Protein AF-A0A942EVS9-F1 (afdb_monomer_lite)

Secondary structure (DSSP, 8-state):
-HHHHHHHHHHTTSPEEEEEESSHHHHHHHHHHHHTTHHHHTS--EE-SSHHHHHHHHTSSS--EEEEEGGGGSPBTTB-SS--S-S-S-EEE---TT--SSSSSTTSS----

pLDDT: mean 72.16, std 18.14, range [33.5, 92.06]

Radius of gyration: 17.47 Å; chains: 1; bounding box: 32×47×54 Å

Sequence (113 aa):
MVFYTGKLVLALDNPTIVLLTDRNDLDDQLFETFSRCNEILRQKPGQAETRSEVRNLLKVASGGIVFTTIQKFLPDEKYDPYPLLSERRNIVKRPSRLAGAHQKQAKKKGHWG

Structure (mmCIF, N/CA/C/O backbone):
data_AF-A0A942EVS9-F1
#
_entry.id   AF-A0A942EVS9-F1
#
loop_
_atom_site.group_PDB
_atom_site.id
_atom_site.type_symbol
_atom_site.label_atom_id
_atom_site.label_alt_id
_atom_site.label_comp_id
_atom_site.label_asym_id
_atom_site.label_entity_id
_atom_site.label_seq_id
_atom_site.pdbx_PDB_ins_code
_atom_site.Cartn_x
_atom_site.Cartn_y
_atom_site.Cartn_z
_atom_site.occupancy
_atom_site.B_iso_or_equiv
_atom_site.auth_seq_id
_atom_site.auth_comp_id
_atom_site.auth_asym_id
_atom_site.auth_atom_id
_atom_site.pdbx_PDB_model_num
ATOM 1 N N . MET A 1 1 ? -8.899 8.553 -4.518 1.00 74.94 1 MET A N 1
ATOM 2 C CA . MET A 1 1 ? -8.600 7.154 -4.116 1.00 74.94 1 MET A CA 1
ATOM 3 C C . MET A 1 1 ? -8.451 6.993 -2.604 1.00 74.94 1 MET A C 1
ATOM 5 O O . MET A 1 1 ? -8.942 6.003 -2.085 1.00 74.94 1 MET A O 1
ATOM 9 N N . VAL A 1 2 ? -7.879 7.972 -1.893 1.00 81.31 2 VAL A N 1
ATOM 10 C CA . VAL A 1 2 ? -7.711 7.977 -0.423 1.00 81.31 2 VAL A CA 1
ATOM 11 C C . VAL A 1 2 ? -8.993 7.640 0.360 1.00 81.31 2 VAL A C 1
ATOM 13 O O . VAL A 1 2 ? -8.982 6.732 1.182 1.00 81.31 2 VAL A O 1
ATOM 16 N N . PHE A 1 3 ? -10.121 8.297 0.066 1.00 83.75 3 PHE A N 1
ATOM 17 C CA . PHE A 1 3 ? -11.393 8.049 0.769 1.00 83.75 3 PHE A CA 1
ATOM 18 C C . PHE A 1 3 ? -11.900 6.608 0.646 1.00 83.75 3 PHE A C 1
ATOM 20 O O . PHE A 1 3 ? -12.466 6.060 1.589 1.00 83.75 3 PHE A O 1
ATOM 27 N N . TYR A 1 4 ? -11.695 5.989 -0.517 1.00 85.38 4 TYR A N 1
ATOM 28 C CA . TYR A 1 4 ? -12.089 4.602 -0.738 1.00 85.38 4 TYR A CA 1
ATOM 29 C C . TYR A 1 4 ? -11.219 3.654 0.090 1.00 85.38 4 TYR A C 1
ATOM 31 O O . TYR A 1 4 ? -11.745 2.774 0.764 1.00 85.38 4 TYR A O 1
ATOM 39 N N . THR A 1 5 ? -9.906 3.896 0.114 1.00 84.75 5 THR A N 1
ATOM 40 C CA . THR A 1 5 ? -8.973 3.163 0.975 1.00 84.75 5 THR A CA 1
ATOM 41 C C . THR A 1 5 ? -9.355 3.295 2.450 1.00 84.75 5 THR A C 1
ATOM 43 O O . THR A 1 5 ? -9.432 2.284 3.136 1.00 84.75 5 THR A O 1
ATOM 46 N N . GLY A 1 6 ? -9.696 4.498 2.925 1.00 84.12 6 GLY A N 1
ATOM 47 C CA . GLY A 1 6 ? -10.157 4.705 4.304 1.00 84.12 6 GLY A CA 1
ATOM 48 C C . GLY A 1 6 ? -11.418 3.900 4.647 1.00 84.12 6 GLY A C 1
ATOM 49 O O . GLY A 1 6 ? -11.487 3.278 5.703 1.00 84.12 6 GLY A O 1
ATOM 50 N N . LYS A 1 7 ? -12.392 3.822 3.728 1.00 84.69 7 LYS A N 1
ATOM 51 C CA . LYS A 1 7 ? -13.572 2.962 3.916 1.00 84.69 7 LYS A CA 1
ATOM 52 C C . LYS A 1 7 ? -13.220 1.474 3.952 1.00 84.69 7 LYS A C 1
ATOM 54 O O . LYS A 1 7 ? -13.799 0.753 4.755 1.00 84.69 7 LYS A O 1
ATOM 59 N N . LEU A 1 8 ? -12.281 1.015 3.121 1.00 83.25 8 LEU A N 1
ATOM 60 C CA . LEU A 1 8 ? -11.816 -0.377 3.139 1.00 83.25 8 LEU A CA 1
ATOM 61 C C . LEU A 1 8 ? -11.115 -0.736 4.449 1.00 83.25 8 LEU A C 1
ATOM 63 O O . LEU A 1 8 ? -11.326 -1.836 4.950 1.00 83.25 8 LEU A O 1
ATOM 67 N N . VAL A 1 9 ? -10.325 0.187 5.010 1.00 82.50 9 VAL A N 1
ATOM 68 C CA . VAL A 1 9 ? -9.651 -0.028 6.298 1.00 82.50 9 VAL A CA 1
ATOM 69 C C . VAL A 1 9 ? -10.664 -0.335 7.403 1.00 82.50 9 VAL A C 1
ATOM 71 O O . VAL A 1 9 ? -10.451 -1.248 8.195 1.00 82.50 9 VAL A O 1
ATOM 74 N N . LEU A 1 10 ? -11.789 0.384 7.414 1.00 81.19 10 LEU A N 1
ATOM 75 C CA . LEU A 1 10 ? -12.871 0.185 8.380 1.00 81.19 10 LEU A CA 1
ATOM 76 C C . LEU A 1 10 ? -13.727 -1.052 8.071 1.00 81.19 10 LEU A C 1
ATOM 78 O O . LEU A 1 10 ? -14.101 -1.782 8.980 1.00 81.19 10 LEU A O 1
ATOM 82 N N . ALA A 1 11 ? -14.050 -1.292 6.798 1.00 84.56 11 ALA A N 1
ATOM 83 C CA . ALA A 1 11 ? -14.969 -2.358 6.396 1.00 84.56 11 ALA A CA 1
ATOM 84 C C . ALA A 1 11 ? -14.366 -3.769 6.486 1.00 84.56 11 ALA A C 1
ATOM 86 O O . ALA A 1 11 ? -15.109 -4.739 6.601 1.00 84.56 11 ALA A O 1
ATOM 87 N N . LEU A 1 12 ? -13.039 -3.890 6.394 1.00 81.88 12 LEU A N 1
ATOM 88 C CA . LEU A 1 12 ? -12.325 -5.171 6.361 1.00 81.88 12 LEU A CA 1
ATOM 89 C C . LEU A 1 12 ? -11.482 -5.421 7.620 1.00 81.88 12 LEU A C 1
ATOM 91 O O . LEU A 1 12 ? -10.543 -6.211 7.563 1.00 81.88 12 LEU A O 1
ATOM 95 N N . ASP A 1 13 ? -11.802 -4.736 8.721 1.00 82.06 13 ASP A N 1
ATOM 96 C CA . ASP A 1 13 ? -11.136 -4.879 10.021 1.00 82.06 13 ASP A CA 1
ATOM 97 C C . ASP A 1 13 ? -9.603 -4.749 9.936 1.00 82.06 13 ASP A C 1
ATOM 99 O O . ASP A 1 13 ? -8.838 -5.674 10.207 1.00 82.06 13 ASP A O 1
ATOM 103 N N . ASN A 1 14 ? -9.144 -3.573 9.495 1.00 80.06 14 ASN A N 1
ATOM 104 C CA . ASN A 1 14 ? -7.726 -3.228 9.383 1.00 80.06 14 ASN A CA 1
ATOM 105 C C . ASN A 1 14 ? -6.894 -4.167 8.463 1.00 80.06 14 ASN A C 1
ATOM 107 O O . ASN A 1 14 ? -5.887 -4.751 8.888 1.00 80.06 14 ASN A O 1
ATOM 111 N N . PRO A 1 15 ? -7.271 -4.310 7.176 1.00 84.94 15 PRO A N 1
ATOM 112 C CA . PRO A 1 15 ? -6.501 -5.067 6.196 1.00 84.94 15 PRO A CA 1
ATOM 113 C C . PRO A 1 15 ? -5.164 -4.383 5.878 1.00 84.94 15 PRO A C 1
ATOM 115 O O . PRO A 1 15 ? -5.016 -3.168 6.008 1.00 84.94 15 PRO A O 1
ATOM 118 N N . THR A 1 16 ? -4.216 -5.151 5.344 1.00 85.38 16 THR A N 1
ATOM 119 C CA . THR A 1 16 ? -3.035 -4.589 4.677 1.00 85.38 16 THR A CA 1
ATOM 120 C C . THR A 1 16 ? -3.385 -4.299 3.219 1.00 85.38 16 THR A C 1
ATOM 122 O O . THR A 1 16 ? -3.743 -5.199 2.456 1.00 85.38 16 THR A O 1
ATOM 125 N N . ILE A 1 17 ? -3.302 -3.034 2.816 1.00 86.75 17 ILE A N 1
ATOM 126 C CA . ILE A 1 17 ? -3.671 -2.585 1.471 1.00 86.75 17 ILE A CA 1
ATOM 127 C C . ILE A 1 17 ? -2.402 -2.339 0.667 1.00 86.75 17 ILE A C 1
ATOM 129 O O . ILE A 1 17 ? -1.570 -1.528 1.055 1.00 86.75 17 ILE A O 1
ATOM 133 N N . VAL A 1 18 ? -2.273 -3.000 -0.483 1.00 88.44 18 VAL A N 1
ATOM 134 C CA . VAL A 1 18 ? -1.121 -2.831 -1.376 1.00 88.44 18 VAL A CA 1
ATOM 135 C C . VAL A 1 18 ? -1.567 -2.113 -2.643 1.00 88.44 18 VAL A C 1
ATOM 137 O O . VAL A 1 18 ? -2.375 -2.632 -3.418 1.00 88.44 18 VAL A O 1
ATOM 140 N N . LEU A 1 19 ? -1.046 -0.909 -2.863 1.00 88.50 19 LEU A N 1
ATOM 141 C CA . LEU A 1 19 ? -1.239 -0.161 -4.096 1.00 88.50 19 LEU A CA 1
ATOM 142 C C . LEU A 1 19 ? -0.105 -0.507 -5.056 1.00 88.50 19 LEU A C 1
ATOM 144 O O . LEU A 1 19 ? 1.024 -0.072 -4.874 1.00 88.50 19 LEU A O 1
ATOM 148 N N . LEU A 1 20 ? -0.437 -1.312 -6.069 1.00 89.12 20 LEU A N 1
ATOM 149 C CA . LEU A 1 20 ? 0.486 -1.712 -7.124 1.00 89.12 20 LEU A CA 1
ATOM 150 C C . LEU A 1 20 ? 0.382 -0.773 -8.322 1.00 89.12 20 LEU A C 1
ATOM 152 O O . LEU A 1 20 ? -0.686 -0.644 -8.929 1.00 89.12 20 LEU A O 1
ATOM 156 N N . THR A 1 21 ? 1.509 -0.177 -8.680 1.00 88.50 21 THR A N 1
ATOM 157 C CA . THR A 1 21 ? 1.682 0.682 -9.856 1.00 88.50 21 THR A CA 1
ATOM 158 C C . THR A 1 21 ? 2.615 0.015 -10.871 1.00 88.50 21 THR A C 1
ATOM 160 O O . THR A 1 21 ? 3.316 -0.948 -10.562 1.00 88.50 21 THR A O 1
ATOM 163 N N . ASP A 1 22 ? 2.602 0.466 -12.121 1.00 85.06 22 ASP A N 1
ATOM 164 C CA . ASP A 1 22 ? 3.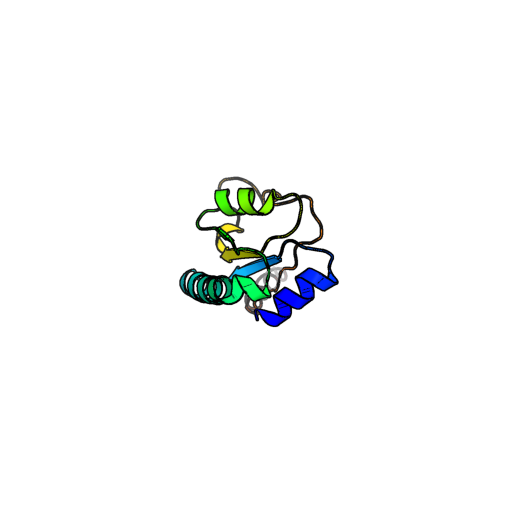530 0.001 -13.161 1.00 85.06 22 ASP A CA 1
ATOM 165 C C . ASP A 1 22 ? 4.765 0.903 -13.304 1.00 85.06 22 ASP A C 1
ATO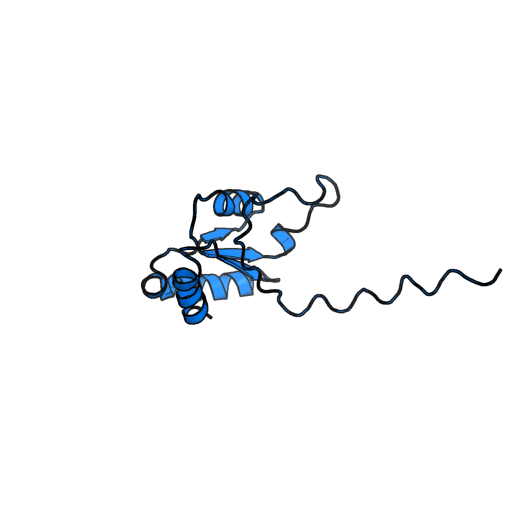M 167 O O . ASP A 1 22 ? 5.765 0.474 -13.875 1.00 85.06 22 ASP A O 1
ATOM 171 N N . ARG A 1 23 ? 4.724 2.121 -12.748 1.00 86.94 23 ARG A N 1
ATOM 172 C CA . ARG A 1 23 ? 5.784 3.127 -12.847 1.00 86.94 23 ARG A CA 1
ATOM 173 C C . ARG A 1 23 ? 6.124 3.748 -11.496 1.00 86.94 23 ARG A C 1
ATOM 175 O O . ARG A 1 23 ? 5.225 4.017 -10.704 1.00 86.94 23 ARG A O 1
ATOM 182 N N . ASN A 1 24 ? 7.410 4.036 -11.287 1.00 87.69 24 ASN A N 1
ATOM 183 C CA . ASN A 1 24 ? 7.904 4.647 -10.048 1.00 87.69 24 ASN A CA 1
ATOM 184 C C . ASN A 1 24 ? 7.374 6.077 -9.858 1.00 87.69 24 ASN A C 1
ATOM 186 O O . ASN A 1 24 ? 6.907 6.404 -8.783 1.00 87.69 24 ASN A O 1
ATOM 190 N N . ASP A 1 25 ? 7.332 6.900 -10.905 1.00 90.31 25 ASP A N 1
ATOM 191 C CA . ASP A 1 25 ? 6.853 8.285 -10.787 1.00 90.31 25 ASP A CA 1
ATOM 192 C C . ASP A 1 25 ? 5.359 8.376 -10.434 1.00 90.31 25 ASP A C 1
ATOM 194 O O . ASP A 1 25 ? 4.934 9.278 -9.713 1.00 90.31 25 ASP A O 1
ATOM 198 N N . LEU A 1 26 ? 4.550 7.425 -10.915 1.00 88.50 26 LEU A N 1
ATOM 199 C CA . LEU A 1 26 ? 3.151 7.302 -10.508 1.00 88.50 26 LEU A CA 1
ATOM 200 C C . LEU A 1 26 ? 3.028 6.803 -9.061 1.00 88.50 26 LEU A C 1
ATOM 202 O O . LEU A 1 26 ? 2.143 7.257 -8.336 1.00 88.50 26 LEU A O 1
ATOM 206 N N . ASP A 1 27 ? 3.891 5.872 -8.653 1.00 90.44 27 ASP A N 1
ATOM 207 C CA . ASP A 1 27 ? 3.988 5.405 -7.268 1.00 90.44 27 ASP A CA 1
ATOM 208 C C . ASP A 1 27 ? 4.281 6.569 -6.315 1.00 90.44 27 ASP A C 1
ATOM 210 O O . ASP A 1 27 ? 3.525 6.778 -5.368 1.00 90.44 27 ASP A O 1
ATOM 214 N N . ASP A 1 28 ? 5.284 7.385 -6.645 1.00 92.00 28 ASP A N 1
ATOM 215 C CA . ASP A 1 28 ? 5.717 8.550 -5.870 1.00 92.00 28 ASP A CA 1
ATOM 216 C C . ASP A 1 28 ? 4.594 9.586 -5.723 1.00 92.00 28 ASP A C 1
ATOM 218 O O . ASP A 1 28 ? 4.285 10.033 -4.616 1.00 92.00 28 ASP A O 1
ATOM 222 N N . GLN A 1 29 ? 3.909 9.926 -6.822 1.00 91.38 29 GLN A N 1
ATOM 223 C CA . GLN A 1 29 ? 2.778 10.866 -6.802 1.00 91.38 29 GLN A CA 1
ATOM 224 C C . GLN A 1 29 ? 1.627 10.376 -5.916 1.00 91.38 29 GLN A C 1
ATOM 226 O O . GLN A 1 29 ? 0.990 11.152 -5.187 1.00 91.38 29 GLN A O 1
ATOM 231 N N . LEU A 1 30 ? 1.320 9.078 -5.985 1.00 89.94 30 LEU A N 1
ATOM 232 C CA . LEU A 1 30 ? 0.273 8.487 -5.162 1.00 89.94 30 LEU A CA 1
ATOM 233 C C . LEU A 1 30 ? 0.700 8.419 -3.695 1.00 89.94 30 LEU A C 1
ATOM 235 O O . LEU A 1 30 ? -0.105 8.760 -2.825 1.00 89.94 30 LEU A O 1
ATOM 239 N N . PHE A 1 31 ? 1.942 8.030 -3.417 1.00 90.69 31 PHE A N 1
ATOM 240 C CA . PHE A 1 31 ? 2.492 7.989 -2.070 1.00 90.69 31 PHE A CA 1
ATOM 241 C C . PHE A 1 31 ? 2.469 9.371 -1.413 1.00 90.69 31 PHE A C 1
ATOM 243 O O . PHE A 1 31 ? 2.018 9.501 -0.272 1.00 90.69 31 PHE A O 1
ATOM 250 N N . GLU A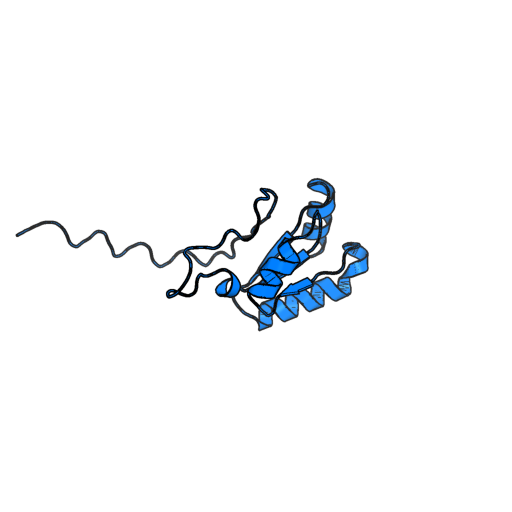 1 32 ? 2.864 10.419 -2.137 1.00 91.56 32 GLU A N 1
ATOM 251 C CA . GLU A 1 32 ? 2.825 11.792 -1.641 1.00 91.56 32 GLU A CA 1
ATOM 252 C C . GLU A 1 32 ? 1.388 12.231 -1.320 1.00 91.56 32 GLU A C 1
ATOM 254 O O . GLU A 1 32 ? 1.112 12.765 -0.242 1.00 91.56 32 GLU A O 1
ATOM 259 N N . THR A 1 33 ? 0.442 11.931 -2.215 1.00 90.06 33 THR A N 1
ATOM 260 C CA . THR A 1 33 ? -0.983 12.227 -2.005 1.00 90.06 33 THR A CA 1
ATOM 261 C C . THR A 1 33 ? -1.520 11.541 -0.748 1.00 90.06 33 THR A C 1
ATOM 263 O O . THR A 1 33 ? -2.232 12.158 0.042 1.00 90.06 33 THR A O 1
ATOM 266 N N . PHE A 1 34 ? -1.186 10.267 -0.540 1.00 90.19 34 PHE A N 1
ATOM 267 C CA . PHE A 1 34 ? -1.634 9.518 0.634 1.00 90.19 34 PHE A CA 1
ATOM 268 C C . PHE A 1 34 ? -0.952 9.993 1.915 1.00 90.19 34 PHE A C 1
ATOM 270 O O . PHE A 1 34 ? -1.627 10.129 2.933 1.00 90.19 34 PHE A O 1
ATOM 277 N N . SER A 1 35 ? 0.338 10.322 1.849 1.00 89.12 35 SER A N 1
ATOM 278 C CA . SER A 1 35 ? 1.108 10.860 2.974 1.00 89.12 35 SER A CA 1
ATOM 279 C C . SER A 1 35 ? 0.556 12.199 3.469 1.00 89.12 35 SER A C 1
ATOM 281 O O . SER A 1 35 ? 0.516 12.447 4.673 1.00 89.12 35 SER A O 1
ATOM 283 N N . ARG A 1 36 ? 0.057 13.046 2.560 1.00 88.38 36 ARG A N 1
ATOM 284 C CA . ARG A 1 36 ? -0.643 14.297 2.904 1.00 88.38 36 ARG A CA 1
ATOM 285 C C . ARG A 1 36 ? -2.010 14.065 3.556 1.00 88.38 36 ARG A C 1
ATOM 287 O O . ARG A 1 36 ? -2.545 14.967 4.187 1.00 88.38 36 ARG A O 1
ATOM 294 N N . CYS A 1 37 ? -2.577 12.867 3.430 1.00 85.25 37 CYS A N 1
ATOM 295 C CA . CYS A 1 37 ? -3.886 12.504 3.972 1.00 85.25 37 CYS A CA 1
ATOM 296 C C . CYS A 1 37 ? -3.809 11.497 5.134 1.00 85.25 37 CYS A C 1
ATOM 298 O O . CYS A 1 37 ? -4.788 10.796 5.406 1.00 85.25 37 CYS A O 1
ATOM 300 N N . ASN A 1 38 ? -2.677 11.428 5.842 1.00 79.19 38 ASN A N 1
ATOM 301 C CA . ASN A 1 38 ? -2.478 10.507 6.968 1.00 79.19 38 ASN A CA 1
ATOM 302 C C . ASN A 1 38 ? -3.537 10.650 8.070 1.00 79.19 38 ASN A C 1
ATOM 304 O O . ASN A 1 38 ? -3.912 9.653 8.682 1.00 79.19 38 ASN A O 1
ATOM 308 N N . GLU A 1 39 ? -4.069 11.854 8.292 1.00 77.94 39 GLU A N 1
ATOM 309 C CA . GLU A 1 39 ? -5.137 12.097 9.272 1.00 77.94 39 GLU A CA 1
ATOM 310 C C . GLU A 1 39 ? -6.434 11.349 8.931 1.00 77.94 39 GLU A C 1
ATOM 312 O O . GLU A 1 39 ? -7.109 10.825 9.817 1.00 77.94 39 GLU A O 1
ATOM 317 N N . ILE A 1 40 ? -6.755 11.233 7.637 1.00 77.62 40 ILE A N 1
ATOM 318 C CA . ILE A 1 40 ? -7.947 10.523 7.150 1.00 77.62 40 ILE A CA 1
ATOM 319 C C . ILE A 1 40 ? -7.764 9.010 7.297 1.00 77.62 40 ILE A C 1
ATOM 321 O O . ILE A 1 40 ? -8.712 8.289 7.602 1.00 77.62 40 ILE A O 1
ATOM 325 N N . LEU A 1 41 ? -6.544 8.524 7.068 1.00 76.44 41 LEU A N 1
ATOM 326 C CA . LEU A 1 41 ? -6.233 7.096 7.065 1.00 76.44 41 LEU A CA 1
ATOM 327 C C . LEU A 1 41 ? -5.867 6.567 8.457 1.00 76.44 41 LEU A C 1
ATOM 329 O O . LEU A 1 41 ? -5.911 5.358 8.663 1.00 76.44 41 LEU A O 1
ATOM 333 N N . ARG A 1 42 ? -5.511 7.451 9.404 1.00 80.31 42 ARG A N 1
ATOM 334 C CA . ARG A 1 42 ? -4.994 7.139 10.755 1.00 80.31 42 ARG A CA 1
ATOM 335 C C . ARG A 1 42 ? -3.809 6.167 10.762 1.00 80.31 42 ARG A C 1
ATOM 337 O O . ARG A 1 42 ? -3.508 5.540 11.773 1.00 80.31 42 ARG A O 1
ATOM 344 N N . GLN A 1 43 ? -3.147 6.029 9.621 1.00 79.25 43 GLN A N 1
ATOM 345 C CA . GLN A 1 43 ? -2.047 5.111 9.370 1.00 79.25 43 GLN A CA 1
ATOM 346 C C . GLN A 1 43 ? -1.057 5.815 8.458 1.00 79.25 43 GLN A C 1
ATOM 348 O O . GLN A 1 43 ? -1.458 6.540 7.546 1.00 79.25 43 GLN A O 1
ATOM 353 N N . LYS A 1 44 ? 0.234 5.592 8.696 1.00 85.19 44 LYS A N 1
ATOM 354 C CA . LYS A 1 44 ? 1.283 6.109 7.825 1.00 85.19 44 LYS A CA 1
ATOM 355 C C . LYS A 1 44 ? 1.483 5.124 6.665 1.00 85.19 44 LYS A C 1
ATOM 357 O O . LYS A 1 44 ? 1.770 3.956 6.939 1.00 85.19 44 LYS A O 1
ATOM 362 N N . PRO A 1 45 ? 1.320 5.542 5.401 1.00 89.62 45 PRO A N 1
ATOM 363 C CA . PRO A 1 45 ? 1.654 4.700 4.269 1.00 89.62 45 PRO A CA 1
ATOM 364 C C . PRO A 1 45 ? 3.163 4.430 4.256 1.00 89.62 45 PRO A C 1
ATOM 366 O O . PRO A 1 45 ? 3.963 5.286 4.637 1.00 89.62 45 PRO A O 1
ATOM 369 N N . GLY A 1 46 ? 3.544 3.231 3.829 1.00 90.12 46 GLY A N 1
ATOM 370 C CA . GLY A 1 46 ? 4.924 2.857 3.536 1.00 90.12 46 GLY A CA 1
ATOM 371 C C . GLY A 1 46 ? 5.124 2.729 2.031 1.00 90.12 46 GLY A C 1
ATOM 372 O O . GLY A 1 46 ? 4.224 2.271 1.332 1.00 90.12 46 GLY A O 1
ATOM 373 N N . GLN A 1 47 ? 6.295 3.111 1.540 1.00 92.06 47 GLN A N 1
ATOM 374 C CA . GLN A 1 47 ? 6.714 2.895 0.159 1.00 92.06 47 GLN A CA 1
ATOM 375 C C . GLN A 1 47 ? 7.870 1.896 0.158 1.00 92.06 47 GLN A C 1
ATOM 377 O O . GLN A 1 47 ? 8.758 1.992 1.004 1.00 92.06 47 GLN A O 1
ATOM 382 N N . ALA A 1 48 ? 7.821 0.905 -0.729 1.00 90.62 48 ALA A N 1
ATOM 383 C CA . ALA A 1 48 ? 8.904 -0.055 -0.903 1.00 90.62 48 ALA A CA 1
ATOM 384 C C . ALA A 1 48 ? 9.691 0.273 -2.165 1.00 90.62 48 ALA A C 1
ATOM 386 O O . ALA A 1 48 ? 9.191 0.046 -3.270 1.00 90.62 48 ALA A O 1
ATOM 387 N N . GLU A 1 49 ? 10.944 0.682 -2.005 1.00 87.62 49 GLU A N 1
ATOM 388 C CA . GLU A 1 49 ? 11.912 0.908 -3.076 1.00 87.62 49 GLU A CA 1
ATOM 389 C C . GLU A 1 49 ? 12.556 -0.390 -3.557 1.00 87.62 49 GLU A C 1
ATOM 391 O O . GLU A 1 49 ? 12.875 -0.539 -4.737 1.00 87.62 49 GLU A O 1
ATOM 396 N N . THR A 1 50 ? 12.662 -1.383 -2.675 1.00 86.69 50 THR A N 1
ATOM 397 C CA . THR A 1 50 ? 13.301 -2.665 -2.986 1.00 86.69 50 THR A CA 1
ATOM 398 C C . THR A 1 50 ? 12.369 -3.861 -2.797 1.00 86.69 50 THR A C 1
ATOM 400 O O . THR A 1 50 ? 11.401 -3.836 -2.036 1.00 86.69 50 THR A O 1
ATOM 403 N N . ARG A 1 51 ? 12.687 -4.982 -3.462 1.00 83.69 51 ARG A N 1
ATOM 404 C CA . ARG A 1 51 ? 11.976 -6.262 -3.264 1.00 83.69 51 ARG A CA 1
ATOM 405 C C . ARG A 1 51 ? 12.055 -6.758 -1.814 1.00 83.69 51 ARG A C 1
ATOM 407 O O . ARG A 1 51 ? 11.144 -7.422 -1.321 1.00 83.69 51 ARG A O 1
ATOM 414 N N . SER A 1 52 ? 13.159 -6.465 -1.132 1.00 83.31 52 SER A N 1
ATOM 415 C CA . SER A 1 52 ? 13.355 -6.804 0.281 1.00 83.31 52 SER A CA 1
ATOM 416 C C . SER A 1 52 ? 12.450 -5.967 1.184 1.00 83.31 52 SER A C 1
ATOM 418 O O . SER A 1 52 ? 11.854 -6.505 2.116 1.00 83.31 52 SER A O 1
ATOM 420 N N . GLU A 1 53 ? 12.267 -4.683 0.870 1.00 86.75 53 GLU A N 1
ATOM 421 C CA . GLU A 1 53 ? 11.320 -3.817 1.578 1.00 86.75 53 GLU A CA 1
ATOM 422 C C . GLU A 1 53 ? 9.874 -4.256 1.395 1.00 86.75 53 GLU A C 1
ATOM 424 O O . GLU A 1 53 ? 9.144 -4.275 2.379 1.00 86.75 53 GLU A O 1
ATOM 429 N N . VAL A 1 54 ? 9.471 -4.700 0.197 1.00 85.31 54 VAL A N 1
ATOM 430 C CA . VAL A 1 54 ? 8.131 -5.282 -0.013 1.00 85.31 54 VAL A CA 1
ATOM 431 C C . VAL A 1 54 ? 7.885 -6.415 0.983 1.00 85.31 54 VAL A C 1
ATOM 433 O O . VAL A 1 54 ? 6.868 -6.432 1.672 1.00 85.31 54 VAL A O 1
ATOM 436 N N . ARG A 1 55 ? 8.840 -7.341 1.121 1.00 82.56 55 ARG A N 1
ATOM 437 C CA . ARG A 1 55 ? 8.730 -8.446 2.084 1.00 82.56 55 ARG A CA 1
ATOM 438 C C . ARG A 1 55 ? 8.673 -7.955 3.525 1.00 82.56 55 ARG A C 1
ATOM 440 O O . ARG A 1 55 ? 7.907 -8.494 4.312 1.00 82.56 55 ARG A O 1
ATOM 447 N N . ASN A 1 56 ? 9.461 -6.949 3.884 1.00 84.94 56 ASN A N 1
ATOM 448 C CA . ASN A 1 56 ? 9.468 -6.418 5.245 1.00 84.94 56 ASN A CA 1
ATOM 449 C C . ASN A 1 56 ? 8.170 -5.675 5.587 1.00 84.94 56 ASN A C 1
ATOM 451 O O . ASN A 1 56 ? 7.620 -5.890 6.664 1.00 84.94 56 ASN A O 1
ATOM 455 N N . LEU A 1 57 ? 7.638 -4.872 4.664 1.00 85.56 57 LEU A N 1
ATOM 456 C CA . LEU A 1 57 ? 6.381 -4.145 4.850 1.00 85.56 57 LEU A CA 1
ATOM 457 C C . LEU A 1 57 ? 5.161 -5.077 4.877 1.00 85.56 57 LEU A C 1
ATOM 459 O O . LEU A 1 57 ? 4.183 -4.770 5.548 1.00 85.56 57 LEU A O 1
ATOM 463 N N . LEU A 1 58 ? 5.218 -6.232 4.204 1.00 83.06 58 LEU A N 1
ATOM 464 C CA . LEU A 1 58 ? 4.140 -7.232 4.206 1.00 83.06 58 LEU A CA 1
ATOM 465 C C . LEU A 1 58 ? 4.222 -8.256 5.353 1.00 83.06 58 LEU A C 1
ATOM 467 O O . LEU A 1 58 ? 3.294 -9.047 5.528 1.00 83.06 58 LEU A O 1
ATOM 471 N N . LYS A 1 59 ? 5.292 -8.236 6.161 1.00 81.94 59 LYS A N 1
ATOM 472 C CA . LYS A 1 59 ? 5.446 -9.086 7.360 1.00 81.94 59 LYS A CA 1
ATOM 473 C C . LYS A 1 59 ? 4.640 -8.602 8.573 1.00 81.94 59 LYS A C 1
ATOM 475 O O . LYS A 1 59 ? 4.651 -9.266 9.607 1.00 81.94 59 LYS A O 1
ATOM 480 N N . VAL A 1 60 ? 3.966 -7.456 8.483 1.00 74.00 60 VAL A N 1
ATOM 481 C CA . VAL A 1 60 ? 3.204 -6.885 9.602 1.00 74.00 60 VAL A CA 1
ATOM 482 C C . VAL A 1 60 ? 2.013 -7.760 10.012 1.00 74.00 60 VAL A C 1
ATOM 484 O O . VAL A 1 60 ? 1.393 -8.453 9.203 1.00 74.00 60 VAL A O 1
ATOM 487 N N . ALA A 1 61 ? 1.682 -7.731 11.306 1.00 63.00 61 ALA A N 1
ATOM 488 C CA . ALA A 1 61 ? 0.644 -8.580 11.889 1.00 63.00 61 ALA A CA 1
ATOM 489 C C . ALA A 1 61 ? -0.794 -8.165 11.515 1.00 63.00 61 ALA A C 1
ATOM 491 O O . ALA A 1 61 ? -1.697 -8.993 11.626 1.00 63.00 61 ALA A O 1
ATOM 492 N N . SER A 1 62 ? -1.024 -6.918 11.097 1.00 68.62 62 SER A N 1
ATOM 493 C CA . SER A 1 62 ? -2.268 -6.408 10.492 1.00 68.62 62 SER A CA 1
ATOM 494 C C . SER A 1 62 ? -2.080 -4.945 10.077 1.00 68.62 62 SER A C 1
ATOM 496 O O . SER A 1 62 ? -1.157 -4.284 10.561 1.00 68.62 62 SER A O 1
ATOM 498 N N . GLY A 1 63 ? -2.971 -4.441 9.222 1.00 76.44 63 GLY A N 1
ATOM 499 C CA . GLY A 1 63 ? -3.009 -3.036 8.827 1.00 76.44 63 GLY A CA 1
ATOM 500 C C . GLY A 1 63 ? -1.864 -2.586 7.929 1.00 76.44 63 GLY A C 1
ATOM 501 O O . GLY A 1 63 ? -0.959 -3.351 7.586 1.00 76.44 63 GLY A O 1
ATOM 502 N N . GLY A 1 64 ? -1.920 -1.316 7.539 1.00 85.12 64 GLY A N 1
ATOM 503 C CA . GLY A 1 64 ? -0.893 -0.665 6.738 1.00 85.12 64 GLY A CA 1
ATOM 504 C C . GLY A 1 64 ? -1.278 -0.510 5.272 1.00 85.12 64 GLY A C 1
ATOM 505 O O . GLY A 1 64 ? -2.008 -1.312 4.687 1.00 85.12 64 GLY A O 1
ATOM 506 N N . ILE A 1 65 ? -0.755 0.555 4.675 1.00 89.12 65 ILE A N 1
ATOM 507 C CA . ILE A 1 65 ? -0.922 0.877 3.261 1.00 89.12 65 ILE A CA 1
ATOM 508 C C . ILE A 1 65 ? 0.472 0.874 2.647 1.00 89.12 65 ILE A C 1
ATOM 510 O O . ILE A 1 65 ? 1.327 1.641 3.083 1.00 89.12 65 ILE A O 1
ATOM 514 N N . VAL A 1 66 ? 0.707 0.006 1.668 1.00 90.38 66 VAL A N 1
ATOM 515 C CA . VAL A 1 66 ? 2.016 -0.190 1.037 1.00 90.38 66 VAL A CA 1
ATOM 516 C C . VAL A 1 66 ? 1.952 0.228 -0.427 1.00 90.38 66 VAL A C 1
ATOM 518 O O . VAL A 1 66 ? 1.122 -0.280 -1.180 1.00 90.38 66 VAL A O 1
ATOM 521 N N . PHE A 1 67 ? 2.843 1.132 -0.819 1.00 91.75 67 PHE A N 1
ATOM 522 C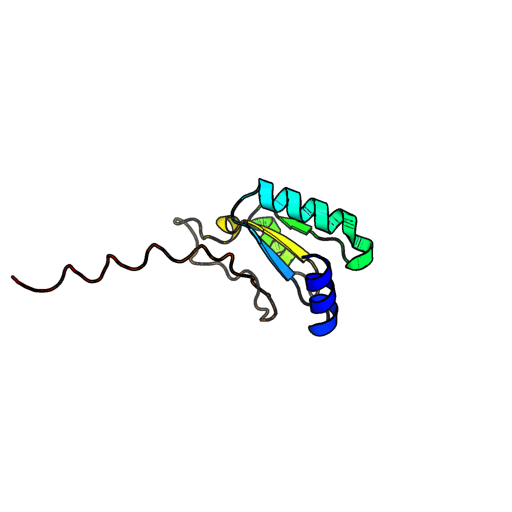 CA . PHE A 1 67 ? 3.073 1.581 -2.189 1.00 91.75 67 PHE A CA 1
ATOM 523 C C . PHE A 1 67 ? 4.278 0.865 -2.770 1.00 91.75 67 PHE A C 1
ATOM 525 O O . PHE A 1 67 ? 5.295 0.691 -2.093 1.00 91.75 67 PHE A O 1
ATOM 532 N N . THR A 1 68 ? 4.130 0.357 -3.987 1.00 91.00 68 THR A N 1
ATOM 533 C CA . THR A 1 68 ? 5.177 -0.400 -4.660 1.00 91.00 68 THR A CA 1
ATOM 534 C C . THR A 1 68 ? 4.814 -0.645 -6.124 1.00 91.00 68 THR A C 1
ATOM 536 O O . THR A 1 68 ? 3.648 -0.636 -6.524 1.00 91.00 68 THR A O 1
ATOM 539 N N . THR A 1 69 ? 5.822 -0.950 -6.936 1.00 88.69 69 THR A N 1
ATOM 540 C CA . THR A 1 69 ? 5.649 -1.242 -8.358 1.00 88.69 69 THR A CA 1
ATOM 541 C C . THR A 1 69 ? 5.578 -2.741 -8.645 1.00 88.69 69 THR A C 1
ATOM 543 O O . THR A 1 69 ? 6.214 -3.564 -7.985 1.00 88.69 69 THR A O 1
ATOM 546 N N . ILE A 1 70 ? 4.834 -3.123 -9.686 1.00 85.12 70 ILE A N 1
ATOM 547 C CA . ILE A 1 70 ? 4.619 -4.523 -10.083 1.00 85.12 70 ILE A CA 1
ATOM 548 C C . ILE A 1 70 ? 5.923 -5.257 -10.415 1.00 85.12 70 ILE A C 1
ATOM 550 O O . ILE A 1 70 ? 6.053 -6.445 -10.135 1.00 85.12 70 ILE A O 1
ATOM 554 N N . GLN A 1 71 ? 6.919 -4.544 -10.939 1.00 81.12 71 GLN A N 1
ATOM 555 C CA . GLN A 1 71 ? 8.255 -5.073 -11.221 1.00 81.12 71 GLN A CA 1
ATOM 556 C C . GLN A 1 71 ? 8.948 -5.651 -9.978 1.00 81.12 71 GLN A C 1
ATOM 558 O O . GLN A 1 71 ? 9.666 -6.643 -10.076 1.00 81.12 71 GLN A O 1
ATOM 563 N N . LYS A 1 72 ? 8.654 -5.116 -8.785 1.00 81.38 72 LYS A N 1
ATOM 564 C CA . LYS A 1 72 ? 9.193 -5.610 -7.508 1.00 81.38 72 LYS A CA 1
ATOM 565 C C . LYS A 1 72 ? 8.546 -6.947 -7.083 1.00 81.38 72 LYS A C 1
ATOM 567 O O . LYS A 1 72 ? 9.083 -7.635 -6.221 1.00 81.38 72 LYS A O 1
ATOM 572 N N . PHE A 1 73 ? 7.438 -7.348 -7.717 1.00 74.19 73 PHE A N 1
ATOM 573 C CA . PHE A 1 73 ? 6.719 -8.613 -7.490 1.00 74.19 73 PHE A CA 1
ATOM 574 C C . PHE A 1 73 ? 7.009 -9.675 -8.557 1.00 74.19 73 PHE A C 1
ATOM 576 O O . PHE A 1 73 ? 6.629 -10.833 -8.381 1.00 74.19 73 PHE A O 1
ATOM 583 N N . LEU A 1 74 ? 7.645 -9.298 -9.669 1.00 68.38 74 LEU A N 1
ATOM 584 C CA . LEU A 1 74 ? 8.050 -10.252 -10.695 1.00 68.38 74 LEU A CA 1
ATOM 585 C C . LEU A 1 74 ? 9.308 -11.001 -10.224 1.00 68.38 74 LEU A C 1
ATOM 587 O O . LEU A 1 74 ? 10.215 -10.352 -9.688 1.00 68.38 74 LEU A O 1
ATOM 591 N N . PRO A 1 75 ? 9.374 -12.335 -10.389 1.00 63.09 75 PRO A N 1
ATOM 592 C CA . PRO A 1 75 ? 10.582 -13.098 -10.099 1.00 63.09 75 PRO A CA 1
ATOM 593 C C . PRO A 1 75 ? 11.712 -12.660 -11.038 1.00 63.09 75 PRO A C 1
ATOM 595 O O . PRO A 1 75 ? 11.467 -12.365 -12.208 1.00 63.09 75 PRO A O 1
ATOM 598 N N . ASP A 1 76 ? 12.945 -12.608 -10.535 1.00 59.28 76 ASP A N 1
ATOM 599 C CA . ASP A 1 76 ? 14.102 -12.534 -11.426 1.00 59.28 76 ASP A CA 1
ATOM 600 C C . ASP A 1 76 ? 14.264 -13.925 -12.046 1.00 59.28 76 ASP A C 1
ATOM 602 O O . ASP A 1 76 ? 14.399 -14.907 -11.320 1.00 59.28 76 ASP A O 1
ATOM 606 N N . GLU A 1 77 ? 14.245 -14.022 -13.378 1.00 55.06 77 GLU A N 1
ATOM 607 C CA . GLU A 1 77 ? 14.224 -15.285 -14.146 1.00 55.06 77 GLU A CA 1
ATOM 608 C C . GLU A 1 77 ? 15.319 -16.309 -13.767 1.00 55.06 77 GLU A C 1
ATOM 610 O O . GLU A 1 77 ? 15.258 -17.462 -14.185 1.00 55.06 77 GLU A O 1
ATOM 615 N N . LYS A 1 78 ? 16.323 -15.915 -12.972 1.00 54.47 78 LYS A N 1
ATOM 616 C CA . LYS A 1 78 ? 17.427 -16.770 -12.521 1.00 54.47 78 LYS A CA 1
ATOM 617 C C . LYS A 1 78 ? 17.226 -17.450 -11.167 1.00 54.47 78 LYS A C 1
ATOM 619 O O . LYS A 1 78 ? 17.860 -18.476 -10.950 1.00 54.47 78 LYS A O 1
ATOM 624 N N . TYR A 1 79 ? 16.419 -16.907 -10.257 1.00 47.44 79 TYR A N 1
ATOM 625 C CA . TYR A 1 79 ? 16.305 -17.444 -8.900 1.00 47.44 79 TYR A CA 1
ATOM 626 C C . TYR A 1 79 ? 14.900 -17.204 -8.345 1.00 47.44 79 TYR A C 1
ATOM 628 O O . TYR A 1 79 ? 14.526 -16.076 -8.037 1.00 47.44 79 TYR A O 1
ATOM 636 N N . ASP A 1 80 ? 14.193 -18.315 -8.149 1.00 51.28 80 ASP A N 1
ATOM 637 C CA . ASP A 1 80 ? 12.992 -18.469 -7.324 1.00 51.28 80 ASP A CA 1
ATOM 638 C C . ASP A 1 80 ? 11.634 -18.185 -8.021 1.00 51.28 80 ASP A C 1
ATOM 640 O O . ASP A 1 80 ? 11.266 -17.029 -8.262 1.00 51.28 80 ASP A O 1
ATOM 644 N N . PRO A 1 81 ? 10.851 -19.232 -8.362 1.00 49.19 81 PRO A N 1
ATOM 645 C CA . PRO A 1 81 ? 9.520 -19.072 -8.934 1.00 49.19 81 PRO A CA 1
ATOM 646 C C . PRO A 1 81 ? 8.564 -18.513 -7.871 1.00 49.19 81 PRO A C 1
ATOM 648 O O . PRO A 1 81 ? 8.090 -19.240 -7.011 1.00 49.19 81 PRO A O 1
ATOM 651 N N . TYR A 1 82 ? 8.267 -17.213 -7.956 1.00 54.22 82 TYR A N 1
ATOM 652 C CA . TYR A 1 82 ? 7.283 -16.501 -7.126 1.00 54.22 82 TYR A CA 1
ATOM 653 C C . TYR A 1 82 ? 7.403 -16.789 -5.617 1.00 54.22 82 TYR A C 1
ATOM 655 O O . TYR A 1 82 ? 6.573 -17.513 -5.060 1.00 54.22 82 TYR A O 1
ATOM 663 N N . PRO A 1 83 ? 8.380 -16.181 -4.919 1.00 58.31 83 PRO A N 1
ATOM 664 C CA . PRO A 1 83 ? 8.478 -16.326 -3.475 1.00 58.31 83 PRO A CA 1
ATOM 665 C C . PRO A 1 83 ? 7.183 -15.849 -2.821 1.00 58.31 83 PRO A C 1
ATOM 667 O O . PRO A 1 83 ? 6.692 -14.754 -3.109 1.00 58.31 83 PRO A O 1
ATOM 670 N N . LEU A 1 84 ? 6.633 -16.669 -1.929 1.00 57.47 84 LEU A N 1
ATOM 671 C CA . LEU A 1 84 ? 5.440 -16.315 -1.181 1.00 57.47 84 LEU A CA 1
ATOM 672 C C . LEU A 1 84 ? 5.713 -15.044 -0.359 1.00 57.47 84 LEU A C 1
ATOM 674 O O . LEU A 1 84 ? 6.550 -15.027 0.542 1.00 57.47 84 LEU A O 1
ATOM 678 N N . LEU A 1 85 ? 5.024 -13.953 -0.700 1.00 60.47 85 LEU A N 1
ATOM 679 C CA . LEU A 1 85 ? 5.236 -12.649 -0.063 1.00 60.47 85 LEU A CA 1
ATOM 680 C C . LEU A 1 85 ? 4.482 -12.517 1.267 1.00 60.47 85 LEU A C 1
ATOM 682 O O . LEU A 1 85 ? 4.875 -11.719 2.114 1.00 60.47 85 LEU A O 1
ATOM 686 N N . SER A 1 86 ? 3.410 -13.292 1.450 1.00 55.41 86 SER A N 1
ATOM 687 C CA . SER A 1 86 ? 2.665 -13.418 2.703 1.00 55.41 86 SER A CA 1
ATOM 688 C C . SER A 1 86 ? 1.717 -14.620 2.627 1.00 55.41 86 SER A C 1
ATOM 690 O O . SER A 1 86 ? 1.071 -14.826 1.604 1.00 55.41 86 SER A O 1
ATOM 692 N N . GLU A 1 87 ? 1.577 -15.368 3.723 1.00 55.97 87 GLU A N 1
ATOM 693 C CA . GLU A 1 87 ? 0.588 -16.456 3.895 1.00 55.97 87 GLU A CA 1
ATOM 694 C C . GLU A 1 87 ? -0.857 -15.928 4.074 1.00 55.97 87 GLU A C 1
ATOM 696 O O . GLU A 1 87 ? -1.820 -16.688 4.203 1.00 55.97 87 GLU A O 1
ATOM 701 N N . ARG A 1 88 ? -1.042 -14.600 4.145 1.00 59.59 88 ARG A N 1
ATOM 702 C CA . ARG A 1 88 ? -2.323 -13.975 4.507 1.00 59.59 88 ARG A CA 1
ATOM 703 C C . ARG A 1 88 ? -3.227 -13.761 3.292 1.00 59.59 88 ARG A C 1
ATOM 705 O O . ARG A 1 88 ? -2.810 -13.239 2.265 1.00 59.59 88 ARG A O 1
ATOM 712 N N . ARG A 1 89 ? -4.520 -14.066 3.457 1.00 53.12 89 ARG A N 1
ATOM 713 C CA . ARG A 1 89 ? -5.560 -13.966 2.411 1.00 53.12 89 ARG A CA 1
ATOM 714 C C . ARG A 1 89 ? -6.178 -12.567 2.222 1.00 53.12 89 ARG A C 1
ATOM 716 O O . ARG A 1 89 ? -6.975 -12.387 1.308 1.00 53.12 89 ARG A O 1
ATOM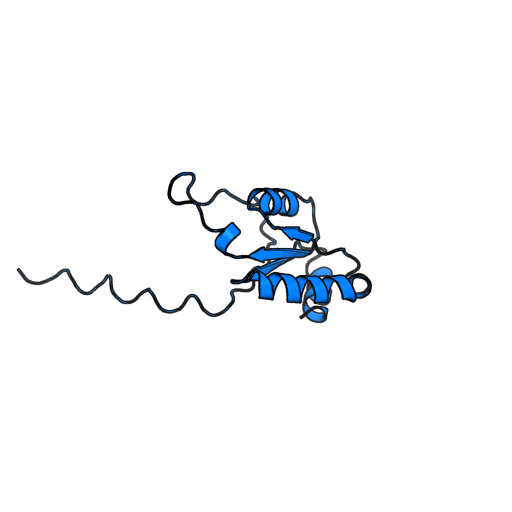 723 N N . ASN A 1 90 ? -5.786 -11.568 3.020 1.00 51.62 90 ASN A N 1
ATOM 724 C CA . ASN A 1 90 ? -6.394 -10.225 3.026 1.00 51.62 90 ASN A CA 1
ATOM 725 C C . ASN A 1 90 ? -5.553 -9.169 2.282 1.00 51.62 90 ASN A C 1
ATOM 727 O O . ASN A 1 90 ? -5.391 -8.056 2.775 1.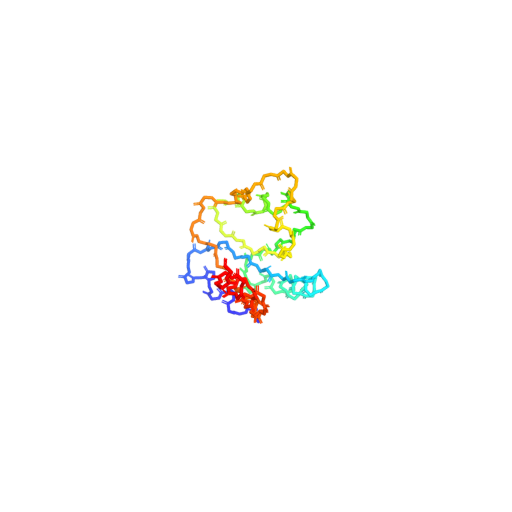00 51.62 90 ASN A O 1
ATOM 731 N N . ILE A 1 91 ? -5.001 -9.502 1.110 1.00 56.28 91 ILE A N 1
ATOM 732 C CA . ILE A 1 91 ? -4.297 -8.533 0.253 1.00 56.28 91 ILE A CA 1
ATOM 733 C C . ILE A 1 91 ? -5.243 -8.101 -0.870 1.00 56.28 91 ILE A C 1
ATOM 735 O O . ILE A 1 91 ? -5.459 -8.826 -1.842 1.00 56.28 91 ILE A O 1
ATOM 739 N N . VAL A 1 92 ? -5.818 -6.902 -0.751 1.00 51.25 92 VAL A N 1
ATOM 740 C CA . VAL A 1 92 ? -6.666 -6.327 -1.806 1.00 51.25 92 VAL A CA 1
ATOM 741 C C . VAL A 1 92 ? -5.771 -5.797 -2.927 1.00 51.25 92 VAL A C 1
ATOM 743 O O . VAL A 1 92 ? -5.251 -4.686 -2.858 1.00 51.25 92 VAL A O 1
ATOM 746 N N . LYS A 1 93 ? -5.596 -6.599 -3.982 1.00 49.12 93 LYS A N 1
ATOM 747 C CA . LYS A 1 93 ? -4.933 -6.188 -5.225 1.00 49.12 93 LYS A CA 1
ATOM 748 C C . LYS A 1 93 ? -5.950 -5.490 -6.118 1.00 49.12 93 LYS A C 1
ATOM 750 O O . LYS A 1 93 ? -6.895 -6.122 -6.578 1.00 49.12 93 LYS A O 1
ATOM 755 N N . ARG A 1 94 ? -5.752 -4.207 -6.428 1.00 36.94 94 ARG A N 1
ATOM 756 C CA . ARG A 1 94 ? -6.447 -3.598 -7.569 1.00 36.94 94 ARG A CA 1
ATOM 757 C C . ARG A 1 94 ? -5.626 -3.913 -8.825 1.00 36.94 94 ARG A C 1
ATOM 759 O O . ARG A 1 94 ? -4.500 -3.432 -8.917 1.00 36.94 94 ARG A O 1
ATOM 766 N N . PRO A 1 95 ? -6.120 -4.710 -9.784 1.00 34.03 95 PRO A N 1
ATOM 767 C CA . PRO A 1 95 ? -5.434 -4.849 -11.056 1.00 34.03 95 PRO A CA 1
ATOM 768 C C . PRO A 1 95 ? -5.597 -3.537 -11.830 1.00 34.03 95 PRO A C 1
ATOM 770 O O . PRO A 1 95 ? -6.721 -3.115 -12.114 1.00 34.03 95 PRO A O 1
ATOM 773 N N . SER A 1 96 ? -4.488 -2.871 -12.159 1.00 40.19 96 SER A N 1
ATOM 774 C CA . SER A 1 96 ? -4.495 -1.864 -13.217 1.00 40.19 96 SER A CA 1
ATOM 775 C C . SER A 1 96 ? -4.782 -2.588 -14.534 1.00 40.19 96 SER A C 1
ATOM 777 O O . SER A 1 96 ? -4.231 -3.648 -14.843 1.00 40.19 96 SER A O 1
ATOM 779 N N . ARG A 1 97 ? -5.762 -2.077 -15.276 1.00 49.06 97 ARG A N 1
ATOM 780 C CA . ARG A 1 97 ? -6.327 -2.738 -16.450 1.00 49.06 97 ARG A CA 1
ATOM 781 C C . ARG A 1 97 ? -5.386 -2.553 -17.654 1.00 49.06 97 ARG A C 1
ATOM 783 O O . ARG A 1 97 ? -5.704 -1.775 -18.537 1.00 49.06 97 ARG A O 1
ATOM 790 N N . LEU A 1 98 ? -4.237 -3.240 -17.678 1.00 49.00 98 LEU A N 1
ATOM 791 C CA . LEU A 1 98 ? -3.356 -3.336 -18.862 1.00 49.00 98 LEU A CA 1
ATOM 792 C C . LEU A 1 98 ? -2.745 -4.730 -19.120 1.00 49.00 98 LEU A C 1
ATOM 794 O O . LEU A 1 98 ? -2.055 -4.920 -20.117 1.00 49.00 98 LEU A O 1
ATOM 798 N N . ALA A 1 99 ? -3.059 -5.756 -18.327 1.00 43.81 99 ALA A N 1
ATOM 799 C CA . ALA A 1 99 ? -2.674 -7.134 -18.655 1.00 43.81 99 ALA A CA 1
ATOM 800 C C . ALA A 1 99 ? -3.726 -7.793 -19.567 1.00 43.81 99 ALA A C 1
ATOM 802 O O . ALA A 1 99 ? -4.493 -8.653 -19.144 1.00 43.81 99 ALA A O 1
ATOM 803 N N . GLY A 1 100 ? -3.812 -7.334 -20.815 1.00 42.91 100 GLY A N 1
ATOM 804 C CA . GLY A 1 100 ? -4.824 -7.793 -21.766 1.00 42.91 100 GLY A CA 1
ATOM 805 C C . GLY A 1 100 ? -4.405 -7.640 -23.222 1.00 42.91 100 GLY A C 1
ATOM 806 O O . GLY A 1 100 ? -5.202 -7.162 -24.017 1.00 42.91 100 GLY A O 1
ATOM 807 N N . ALA A 1 101 ? -3.166 -8.000 -23.577 1.00 45.38 101 ALA A N 1
ATOM 808 C CA . ALA A 1 101 ? -2.733 -7.956 -24.981 1.00 45.38 101 ALA A CA 1
ATOM 809 C C . ALA A 1 101 ? -1.813 -9.099 -25.456 1.00 45.38 101 ALA A C 1
ATOM 811 O O . ALA A 1 101 ? -1.604 -9.217 -26.656 1.00 45.38 101 ALA A O 1
ATOM 812 N N . HIS A 1 102 ? -1.320 -10.000 -24.596 1.00 42.59 102 HIS A N 1
ATOM 813 C CA . HIS A 1 102 ? -0.339 -11.019 -25.021 1.00 42.59 102 HIS A CA 1
ATOM 814 C C . HIS A 1 102 ? -0.738 -12.476 -24.751 1.00 42.59 102 HIS A C 1
ATOM 816 O O . HIS A 1 102 ? 0.099 -13.309 -24.423 1.00 42.59 102 HIS A O 1
ATOM 822 N N . GLN A 1 103 ? -2.007 -12.835 -24.971 1.00 43.78 103 GLN A N 1
ATOM 823 C CA . GLN A 1 103 ? -2.405 -14.250 -25.012 1.00 43.78 103 GLN A CA 1
ATOM 824 C C . GLN A 1 103 ? -3.277 -14.589 -26.224 1.00 43.78 103 GLN A C 1
ATOM 826 O O . GLN A 1 103 ? -4.359 -15.149 -26.099 1.00 43.78 103 GLN A O 1
ATOM 831 N N . LYS A 1 104 ? -2.794 -14.260 -27.429 1.00 41.97 104 LYS A N 1
ATOM 832 C CA . LYS A 1 104 ? -3.336 -14.783 -28.698 1.00 41.97 104 LYS A CA 1
ATOM 833 C C . LYS A 1 104 ? -2.257 -14.961 -29.778 1.00 41.97 104 LYS A C 1
ATOM 835 O O . LYS A 1 104 ? -2.416 -14.444 -30.872 1.00 41.97 104 LYS A O 1
ATOM 840 N N . GLN A 1 105 ? -1.179 -15.713 -29.522 1.00 42.00 105 GLN A N 1
ATOM 841 C CA . GLN A 1 105 ? -0.349 -16.257 -30.626 1.00 42.00 105 GLN A CA 1
ATOM 842 C C . GLN A 1 105 ? 0.151 -17.708 -30.453 1.00 42.00 105 GLN A C 1
ATOM 844 O O . GLN A 1 105 ? 0.620 -18.294 -31.422 1.00 42.00 105 GLN A O 1
ATOM 849 N N . ALA A 1 106 ? -0.048 -18.373 -29.309 1.00 46.16 106 ALA A N 1
ATOM 850 C CA . ALA A 1 106 ? 0.493 -19.725 -29.082 1.00 46.16 106 ALA A CA 1
ATOM 851 C C . ALA A 1 106 ? -0.445 -20.909 -29.439 1.00 46.16 106 ALA A C 1
ATOM 853 O O . ALA A 1 106 ? -0.241 -22.013 -28.949 1.00 46.16 106 ALA A O 1
ATOM 854 N N . LYS A 1 107 ? -1.484 -20.724 -30.273 1.00 41.91 107 LYS A N 1
ATOM 855 C CA . LYS A 1 107 ? -2.420 -21.816 -30.657 1.00 41.91 107 LYS A CA 1
ATOM 856 C C . LYS A 1 107 ? -2.687 -21.969 -32.164 1.00 41.91 107 LYS A C 1
ATOM 858 O O . LYS A 1 107 ? -3.721 -22.500 -32.551 1.00 41.91 107 LYS A O 1
ATOM 863 N N . LYS A 1 108 ? -1.767 -21.529 -33.033 1.00 47.62 108 LYS A N 1
ATOM 864 C CA . LYS A 1 108 ? -1.921 -21.680 -34.500 1.00 47.62 108 LYS A CA 1
ATOM 865 C C . LYS A 1 108 ? -0.752 -22.349 -35.237 1.00 47.62 108 LYS A C 1
ATOM 867 O O . LYS A 1 108 ? -0.654 -22.217 -36.450 1.00 47.62 108 LYS A O 1
ATOM 872 N N . LYS A 1 109 ? 0.109 -23.097 -34.543 1.00 47.00 109 LYS A N 1
ATOM 873 C CA . LYS A 1 109 ? 1.132 -23.945 -35.180 1.00 47.00 109 LYS A CA 1
ATOM 874 C C . LYS A 1 109 ? 1.076 -25.345 -34.583 1.00 47.00 109 LYS A C 1
ATOM 876 O O . LYS A 1 109 ? 1.699 -25.607 -33.565 1.00 47.00 109 LYS A O 1
ATOM 881 N N . GLY A 1 110 ? 0.253 -26.200 -35.176 1.00 50.22 110 GLY A N 1
ATOM 882 C CA . GLY A 1 110 ? 0.085 -27.577 -34.725 1.00 50.22 110 GLY A CA 1
ATOM 883 C C . GLY A 1 110 ? -1.070 -28.288 -35.415 1.00 50.22 110 GLY A C 1
ATOM 884 O O . GLY A 1 110 ? -1.938 -28.804 -34.721 1.00 50.22 110 GLY A O 1
ATOM 885 N N . HIS A 1 111 ? -1.117 -28.249 -36.749 1.00 42.53 111 HIS A N 1
ATOM 886 C CA . HIS A 1 111 ? -1.755 -29.275 -37.584 1.00 42.53 111 HIS A CA 1
ATOM 887 C C . HIS A 1 111 ? -1.399 -29.047 -39.061 1.00 42.53 111 HIS A C 1
ATOM 889 O O . HIS A 1 111 ? -1.410 -27.899 -39.505 1.00 42.53 111 HIS A O 1
ATOM 895 N N . TRP A 1 112 ? -1.173 -30.160 -39.767 1.00 33.50 112 TRP A N 1
ATOM 896 C CA . TRP A 1 112 ? -0.879 -30.368 -41.196 1.00 33.50 112 TRP A CA 1
ATOM 897 C C . TRP A 1 112 ? 0.604 -30.501 -41.566 1.00 33.50 112 TRP A C 1
ATOM 899 O O . TRP A 1 112 ? 1.358 -29.529 -41.576 1.00 33.50 112 TRP A O 1
ATOM 909 N N . GLY A 1 113 ? 0.964 -31.751 -41.870 1.00 39.09 113 GLY A N 1
ATOM 910 C CA . GLY A 1 113 ? 2.270 -32.280 -42.242 1.00 39.09 113 GLY A CA 1
ATOM 911 C C . GLY A 1 113 ? 2.300 -33.760 -41.914 1.00 39.09 113 GLY A C 1
ATOM 912 O O . GLY A 1 113 ? 3.021 -34.097 -40.955 1.00 39.09 113 GLY A O 1
#

Foldseek 3Di:
DLLVLLVCCVVVVAAEEEDEDADPVVLVVVLVVNCVVCVSNVARAEEDPALVVLLVQLPDPGHHYYGYYVVSQDDDPPDDDGDDSDPDPRYDDDDDPDPPDPDPDPPPPDDDD